Protein AF-A0A8S0FH74-F1 (afdb_monomer)

Nearest PDB structures (foldseek):
  3d1r-assembly1_A  TM=9.880E-01  e=2.928E-27  Escherichia coli K-12
  3big-assembly1_A  TM=9.814E-01  e=1.848E-25  unclassified
  2r8t-assembly1_A  TM=9.743E-01  e=2.224E-25  unclassified
  3bih-assembly1_A  TM=9.750E-01  e=4.129E-25  unclassified
  3rpl-assembly1_A  TM=8.646E-01  e=3.969E-13  Synechocystis sp. PCC 6803

Solvent-accessible surface area (backbone atoms only — not comparable to full-atom values): 10005 Å² total; per-residue (Å²): 98,68,83,45,23,36,33,30,62,59,46,84,84,34,52,68,60,53,52,50,41,48,73,65,43,32,40,73,48,68,36,82,73,60,66,47,64,52,45,54,33,44,76,36,91,90,42,78,38,61,39,69,56,80,92,77,56,70,72,48,50,38,54,32,27,38,50,36,52,27,63,75,55,87,50,77,46,62,52,75,44,46,22,83,64,74,43,83,44,73,67,33,38,57,51,16,54,52,51,51,51,50,28,55,75,70,75,42,71,69,67,44,79,38,49,35,63,74,62,28,81,63,67,90,38,77,45,78,50,66,25,66,57,70,55,99,87,31,50,28,57,44,75,62,91,65,35,37,38,34,29,31,46,39,37,44,72,64,42,80,43,82,44,79,46,74,45,65,64,78,74,80,76,84,130

Mean predicted aligned error: 5.53 Å

Sequence (175 aa):
MSELTVTILAKPRHDAVIAEMQQLGVRVFAIPDGDVAASILTCMPDSEVDVLYGIGGAPEGVVSAAVIRALDGDMNGRLLARHDVKGDNEENRRIGEQELARCKAMGIEAGKVLRLGDMARSDNVIFSATGITKGDLLEGISRKGNIATTETLLIRAASVQFCTLVTLPVTQSAM

InterPro domains:
  IPR004464 Fructose-1,6-bisphosphatase class 2/Sedoheputulose-1,7-bisphosphatase [PF03320] (2-159)
  IPR004464 Fructose-1,6-bisphosphatase class 2/Sedoheputulose-1,7-bisphosphatase [PTHR30447] (2-160)
  IPR004464 Fructose-1,6-bisphosphatase class 2/Sedoheputulose-1,7-bisphosphatase [TIGR00330] (1-160)

Radius of gyration: 19.15 Å; Cα contacts (8 Å, |Δi|>4): 289; chains: 1; bounding box: 43×35×59 Å

Organism: Escherichia coli (NCBI:txid562)

Secondary structure (DSSP, 8-state):
-TT-EEEEE-SGGGHHHHHHHHHTT-EEEEESS-HHHHHHHTT-TT-S--EE-S---HHHHHHHHHHHHHTT---EEE---HHHHH-S-HHHHHHHHHHHHHHHHTT--TTSEEEHHHH---S--EEEEE-SS--SSSPPPEEETTEEEEEEEEEETTEEEEEEEEE--------

Foldseek 3Di:
DLQAEEEEAPDPLCPVVQVVCVVVNHHYHHHPDDVLLLLVLCLPPPHSHVYYDDDDDPVSVLSSLLVCLLQVHWDKDAADQQCRRVNDDPVSVVRRVVVCVVCVVVVHDHRDIDISCNSHVDNADKDKDKACDDDPRFHHWDDDPQKIWIWMWITHNNDTDIDIDIDGHPPPPDD

pLDDT: mean 91.25, std 11.19, range [37.44, 98.44]

Structure (mmCIF, N/CA/C/O backbone):
data_AF-A0A8S0FH74-F1
#
_entry.id   AF-A0A8S0FH74-F1
#
loop_
_atom_site.group_PDB
_atom_site.id
_atom_site.type_symbol
_atom_site.label_atom_id
_atom_site.label_alt_id
_atom_site.label_comp_id
_atom_site.label_asym_id
_atom_site.label_entity_id
_atom_site.label_seq_id
_atom_site.pdbx_PDB_ins_code
_atom_site.Cartn_x
_atom_site.Cartn_y
_atom_site.Cartn_z
_atom_site.occupancy
_atom_site.B_iso_or_equiv
_atom_site.auth_seq_id
_atom_site.auth_comp_id
_atom_site.auth_asym_id
_atom_site.auth_atom_id
_atom_site.pdbx_PDB_model_num
ATOM 1 N N . MET A 1 1 ? -16.184 7.086 -17.077 1.00 62.38 1 MET A N 1
ATOM 2 C CA . ME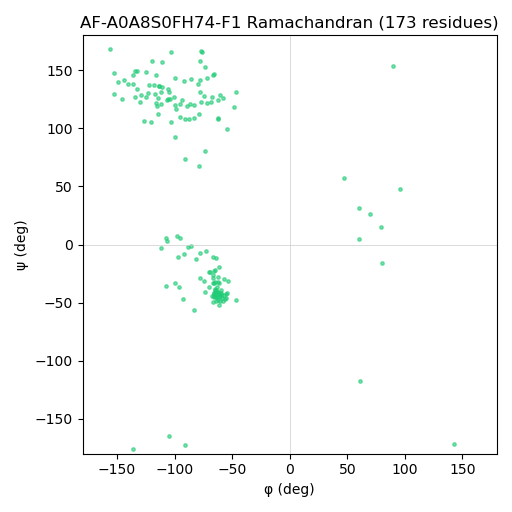T A 1 1 ? -14.876 7.067 -16.383 1.00 62.38 1 MET A CA 1
ATOM 3 C C . MET A 1 1 ? -14.682 8.248 -15.438 1.00 62.38 1 MET A C 1
ATOM 5 O O . MET A 1 1 ? -13.884 8.109 -14.529 1.00 62.38 1 MET A O 1
ATOM 9 N N . SER A 1 2 ? -15.421 9.357 -15.578 1.00 70.38 2 SER A N 1
ATOM 10 C CA . SER A 1 2 ? -15.262 10.564 -14.746 1.00 70.38 2 SER A CA 1
ATOM 11 C C . SER A 1 2 ? -15.629 10.430 -13.265 1.00 70.38 2 SER A C 1
ATOM 13 O O . SER A 1 2 ? -15.352 11.341 -12.493 1.00 70.38 2 SER A O 1
ATOM 15 N N . GLU A 1 3 ? -16.260 9.324 -12.874 1.00 87.12 3 GLU A N 1
ATOM 16 C CA . GLU A 1 3 ? -16.643 9.046 -11.485 1.00 87.12 3 GLU A CA 1
ATOM 17 C C . GLU A 1 3 ? -15.635 8.147 -10.761 1.00 87.12 3 GLU A C 1
ATOM 19 O O . GLU A 1 3 ? -15.706 8.046 -9.547 1.00 87.12 3 GLU A O 1
ATOM 24 N N . LEU A 1 4 ? -14.682 7.541 -11.486 1.00 94.69 4 LEU A N 1
ATOM 25 C CA . LEU A 1 4 ? -13.650 6.699 -10.885 1.00 94.69 4 LEU A CA 1
ATOM 26 C C . LEU A 1 4 ? -12.566 7.574 -10.251 1.00 94.69 4 LEU A C 1
ATOM 28 O O . LEU A 1 4 ? -12.010 8.456 -10.918 1.00 94.69 4 LEU A O 1
ATOM 32 N N . THR A 1 5 ? -12.213 7.271 -9.008 1.00 96.69 5 THR A N 1
ATOM 33 C CA . THR A 1 5 ? -11.111 7.899 -8.283 1.00 96.69 5 THR A CA 1
ATOM 34 C C . THR A 1 5 ? -9.984 6.904 -8.044 1.00 96.69 5 THR A C 1
ATOM 36 O O . THR A 1 5 ? -10.144 5.883 -7.375 1.00 96.69 5 THR A O 1
ATOM 39 N N . VAL A 1 6 ? -8.802 7.232 -8.561 1.00 97.69 6 VAL A N 1
ATOM 40 C CA . VAL A 1 6 ? -7.578 6.453 -8.371 1.00 97.69 6 VAL A CA 1
ATOM 41 C C . VAL A 1 6 ? -6.658 7.175 -7.395 1.00 97.69 6 VAL A C 1
ATOM 43 O O . VAL A 1 6 ? -6.284 8.327 -7.618 1.00 97.69 6 VAL A O 1
ATOM 46 N N . THR A 1 7 ? -6.239 6.490 -6.335 1.00 97.62 7 THR A N 1
ATOM 47 C CA . THR A 1 7 ? -5.150 6.943 -5.469 1.00 97.62 7 THR A CA 1
ATOM 48 C C . THR A 1 7 ? -3.802 6.388 -5.936 1.00 97.62 7 THR A C 1
ATOM 50 O O . THR A 1 7 ? -3.693 5.245 -6.387 1.00 97.62 7 THR A O 1
ATOM 53 N N . ILE A 1 8 ? -2.760 7.215 -5.865 1.00 98.00 8 ILE A N 1
ATOM 54 C CA . ILE A 1 8 ? -1.407 6.895 -6.339 1.00 98.00 8 ILE A CA 1
ATOM 55 C C . ILE A 1 8 ? -0.363 7.691 -5.554 1.00 98.00 8 ILE A C 1
ATOM 57 O O . ILE A 1 8 ? -0.600 8.827 -5.160 1.00 98.00 8 ILE A O 1
ATOM 61 N N . LEU A 1 9 ? 0.832 7.132 -5.342 1.00 97.31 9 LEU A N 1
ATOM 62 C CA . LEU A 1 9 ? 1.929 7.871 -4.708 1.00 97.31 9 LEU A CA 1
ATOM 63 C C . LEU A 1 9 ? 2.436 9.009 -5.617 1.00 97.31 9 LEU A C 1
ATOM 65 O O . LEU A 1 9 ? 2.855 8.758 -6.746 1.00 97.31 9 LEU A O 1
ATOM 69 N N . ALA A 1 10 ? 2.505 10.236 -5.109 1.00 96.88 10 ALA A N 1
ATOM 70 C CA . ALA A 1 10 ? 3.064 11.411 -5.775 1.00 96.88 10 ALA A CA 1
ATOM 71 C C . ALA A 1 10 ? 4.600 11.332 -5.814 1.00 96.88 10 ALA A C 1
ATOM 73 O O . ALA A 1 10 ? 5.305 11.885 -4.968 1.00 96.88 10 ALA A O 1
ATOM 74 N N . LYS A 1 11 ? 5.144 10.572 -6.768 1.00 96.56 11 LYS A N 1
ATOM 75 C CA . LYS A 1 11 ? 6.588 10.363 -6.938 1.00 96.56 11 LYS A CA 1
ATOM 76 C C . LYS A 1 11 ? 6.946 10.507 -8.424 1.00 96.56 11 LYS A C 1
ATOM 78 O O . LYS A 1 11 ? 6.164 10.032 -9.237 1.00 96.56 11 LYS A O 1
ATOM 83 N N . PRO A 1 12 ? 8.165 10.965 -8.783 1.00 96.12 12 PRO A N 1
ATOM 84 C CA . PRO A 1 12 ? 8.540 11.218 -10.186 1.00 96.12 12 PRO A CA 1
ATOM 85 C C . PRO A 1 12 ? 8.333 10.036 -11.148 1.00 96.12 12 PRO A C 1
ATOM 87 O O . PRO A 1 12 ? 8.006 10.198 -12.316 1.00 96.12 12 PRO A O 1
ATOM 90 N N . ARG A 1 13 ? 8.469 8.804 -10.640 1.00 96.00 13 ARG A N 1
ATOM 91 C CA . ARG A 1 13 ? 8.207 7.562 -11.392 1.00 96.00 13 ARG A CA 1
ATOM 92 C C . ARG A 1 13 ? 6.745 7.379 -11.833 1.00 96.00 13 ARG A C 1
ATOM 94 O O . ARG A 1 13 ? 6.464 6.456 -12.585 1.00 96.00 13 ARG A O 1
ATOM 101 N N . HIS A 1 14 ? 5.821 8.193 -11.326 1.00 97.75 14 HIS A N 1
ATOM 102 C CA . HIS A 1 14 ? 4.393 8.128 -11.627 1.00 97.75 14 HIS A CA 1
ATOM 103 C C . HIS A 1 14 ? 3.886 9.330 -12.432 1.00 97.75 14 HIS A C 1
ATOM 105 O O . HIS A 1 14 ? 2.726 9.317 -12.823 1.00 97.75 14 HIS A O 1
ATOM 111 N N . ASP A 1 15 ? 4.714 10.335 -12.729 1.00 97.25 15 ASP A N 1
ATOM 112 C CA . ASP A 1 15 ? 4.259 11.568 -13.394 1.00 97.25 15 ASP A CA 1
ATOM 113 C C . ASP A 1 15 ? 3.572 11.277 -14.739 1.00 97.25 15 ASP A C 1
ATOM 115 O O . ASP A 1 15 ? 2.497 11.802 -15.026 1.00 97.25 15 ASP A O 1
ATOM 119 N N . ALA A 1 16 ? 4.151 10.368 -15.533 1.00 97.25 16 ALA A N 1
ATOM 120 C CA . ALA A 1 16 ? 3.592 9.962 -16.820 1.00 97.25 16 ALA A CA 1
ATOM 121 C C . ALA A 1 16 ? 2.223 9.277 -16.675 1.00 97.25 16 ALA A C 1
ATOM 123 O O . ALA A 1 16 ? 1.291 9.608 -17.404 1.00 97.25 16 ALA A O 1
ATOM 124 N N . VAL A 1 17 ? 2.082 8.358 -15.714 1.00 97.38 17 VAL A N 1
ATOM 125 C CA . VAL A 1 17 ? 0.834 7.600 -15.546 1.00 97.38 17 VAL A CA 1
ATOM 126 C C . VAL A 1 17 ? -0.257 8.418 -14.854 1.00 97.38 17 VAL A C 1
ATOM 128 O O . VAL A 1 17 ? -1.435 8.233 -15.136 1.00 97.38 17 VAL A O 1
ATOM 131 N N . ILE A 1 18 ? 0.116 9.379 -14.003 1.00 97.50 18 ILE A N 1
ATOM 132 C CA . ILE A 1 18 ? -0.812 10.378 -13.459 1.00 97.50 18 ILE A CA 1
ATOM 133 C C . ILE A 1 18 ? -1.386 11.224 -14.599 1.00 97.50 18 ILE A C 1
ATOM 135 O O . ILE A 1 18 ? -2.602 11.389 -14.679 1.00 97.50 18 ILE A O 1
ATOM 139 N N . ALA A 1 19 ? -0.531 11.718 -15.501 1.00 97.38 19 ALA A N 1
ATOM 140 C CA . ALA A 1 19 ? -0.974 12.495 -16.656 1.00 97.38 19 ALA A CA 1
ATOM 141 C C . ALA A 1 19 ? -1.882 11.672 -17.586 1.00 97.38 19 ALA A C 1
ATOM 143 O O . ALA A 1 19 ? -2.899 12.180 -18.052 1.00 97.38 19 ALA A O 1
ATOM 144 N N . GLU A 1 20 ? -1.559 10.396 -17.814 1.00 97.38 20 GLU A N 1
ATOM 145 C CA . GLU A 1 20 ? -2.392 9.471 -18.591 1.00 97.38 20 GLU A CA 1
ATOM 146 C C . GLU A 1 20 ? -3.782 9.285 -17.960 1.00 97.38 20 GLU A C 1
ATOM 148 O O . GLU A 1 20 ? -4.795 9.466 -18.635 1.00 97.38 2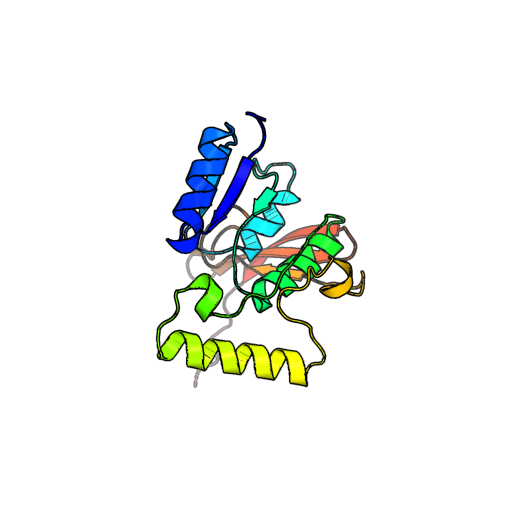0 GLU A O 1
ATOM 153 N N . MET A 1 21 ? -3.862 9.014 -16.652 1.00 96.00 21 MET A N 1
ATOM 154 C CA . MET A 1 21 ? -5.145 8.883 -15.946 1.00 96.00 21 MET A CA 1
ATOM 155 C C . MET A 1 21 ? -5.988 10.161 -16.015 1.00 96.00 21 MET A C 1
ATOM 157 O O . MET A 1 21 ? -7.198 10.097 -16.240 1.00 96.00 21 MET A O 1
ATOM 161 N N . GLN A 1 22 ? -5.355 11.326 -15.863 1.00 94.38 22 GLN A N 1
ATOM 162 C CA . GLN A 1 22 ? -6.032 12.619 -15.970 1.00 94.38 22 GLN A CA 1
ATOM 163 C C . GLN A 1 22 ? -6.570 12.864 -17.387 1.00 94.38 22 GLN A C 1
ATOM 165 O O . GLN A 1 22 ? -7.688 13.354 -17.538 1.00 94.38 22 GLN A O 1
ATOM 170 N N . GLN A 1 23 ? -5.821 12.482 -18.427 1.00 95.75 23 GLN A N 1
ATOM 171 C CA . GLN A 1 23 ? -6.275 12.562 -19.823 1.00 95.75 23 GLN A CA 1
ATOM 172 C C . GLN A 1 23 ? -7.455 11.625 -20.110 1.00 95.75 23 GLN A C 1
ATOM 174 O O . GLN A 1 23 ? -8.339 11.975 -20.889 1.00 95.75 23 GLN A O 1
ATOM 179 N N . LEU A 1 24 ? -7.506 10.466 -19.446 1.00 95.19 24 LEU A N 1
ATOM 180 C CA . LEU A 1 24 ? -8.649 9.546 -19.487 1.00 95.19 24 LEU A CA 1
ATOM 181 C C . LEU A 1 24 ? -9.873 10.066 -18.705 1.00 95.19 24 LEU A C 1
ATOM 183 O O . LEU A 1 24 ? -10.942 9.452 -18.748 1.00 95.19 24 LEU A O 1
ATOM 187 N N . GLY A 1 25 ? -9.738 11.198 -18.006 1.00 94.06 25 GLY A N 1
ATOM 188 C CA . GLY A 1 25 ? -10.800 11.831 -17.229 1.00 94.06 25 GLY A CA 1
ATOM 189 C C . GLY A 1 25 ? -11.043 11.191 -15.863 1.00 94.06 25 GLY A C 1
ATOM 190 O O . GLY A 1 25 ? -12.084 11.446 -15.268 1.00 94.06 25 GLY A O 1
ATOM 191 N N . VAL A 1 26 ? -10.122 10.359 -15.372 1.00 95.81 26 VAL A N 1
ATOM 192 C CA . VAL A 1 26 ? -10.184 9.733 -14.043 1.00 95.81 26 VAL A CA 1
ATOM 193 C C . VAL A 1 26 ? -9.776 10.756 -12.977 1.00 95.81 26 VAL A C 1
ATOM 195 O O . VAL A 1 26 ? -8.853 11.548 -13.186 1.00 95.81 26 VAL A O 1
ATOM 198 N N . ARG A 1 27 ? -10.439 10.751 -11.815 1.00 95.62 27 ARG A N 1
ATOM 199 C CA . ARG A 1 27 ? -10.036 11.586 -10.674 1.00 95.62 27 ARG A CA 1
ATOM 200 C C . ARG A 1 27 ? -8.790 10.972 -10.039 1.00 95.62 27 ARG A C 1
ATOM 202 O O . ARG A 1 27 ? -8.786 9.790 -9.721 1.00 95.62 27 ARG A O 1
ATOM 209 N N . VAL A 1 28 ? -7.727 11.754 -9.848 1.00 96.44 28 VAL A N 1
ATOM 210 C CA . VAL A 1 28 ? -6.460 11.244 -9.297 1.00 96.44 28 VAL A CA 1
ATOM 211 C C . VAL A 1 28 ? -6.165 11.882 -7.945 1.00 96.44 28 VAL A C 1
ATOM 213 O O . VAL A 1 28 ? -5.975 13.095 -7.857 1.00 96.44 28 VAL A O 1
ATOM 216 N N . PHE A 1 29 ? -6.073 11.059 -6.902 1.00 95.88 29 PHE A N 1
ATOM 217 C CA . PHE A 1 29 ? -5.630 11.448 -5.563 1.00 95.88 29 PHE A CA 1
ATOM 218 C C . PHE A 1 29 ? -4.168 11.052 -5.359 1.00 95.88 29 PHE A C 1
ATOM 220 O O . PHE A 1 29 ? -3.844 9.930 -4.966 1.00 95.88 29 PHE A O 1
ATOM 227 N N . ALA A 1 30 ? -3.275 11.996 -5.658 1.00 96.06 30 ALA A N 1
ATOM 228 C CA . ALA A 1 30 ? -1.839 11.807 -5.528 1.00 96.06 30 ALA A CA 1
ATOM 229 C C . ALA A 1 30 ? -1.382 12.059 -4.077 1.00 96.06 30 ALA A C 1
ATOM 231 O O . ALA A 1 30 ? -1.359 13.201 -3.620 1.00 96.06 30 ALA A O 1
ATOM 232 N N . ILE A 1 31 ? -1.005 10.999 -3.358 1.00 94.56 31 ILE A N 1
ATOM 233 C CA . ILE A 1 31 ? -0.612 11.050 -1.940 1.00 94.56 31 ILE A CA 1
ATOM 234 C C . ILE A 1 31 ? 0.914 11.049 -1.766 1.00 94.56 31 ILE A C 1
ATOM 236 O O . ILE A 1 31 ? 1.614 10.364 -2.512 1.00 94.56 31 ILE A O 1
ATOM 240 N N . PRO A 1 32 ? 1.482 11.782 -0.792 1.00 93.25 32 PRO A N 1
ATOM 241 C CA . PRO A 1 32 ? 2.933 11.852 -0.628 1.00 93.25 32 PRO A CA 1
ATOM 242 C C . PRO A 1 32 ? 3.542 10.501 -0.231 1.00 93.25 32 PRO A C 1
ATOM 244 O O . PRO A 1 32 ? 4.543 10.098 -0.826 1.00 93.25 32 PRO A O 1
ATOM 247 N N . ASP A 1 33 ? 2.926 9.802 0.726 1.00 90.94 33 ASP A N 1
ATOM 248 C CA . ASP A 1 33 ? 3.339 8.515 1.296 1.00 90.94 33 ASP A CA 1
ATOM 249 C C . ASP A 1 33 ? 2.110 7.798 1.899 1.00 90.94 33 ASP A C 1
ATOM 251 O O . ASP A 1 33 ? 1.062 8.420 2.069 1.00 90.94 33 ASP A O 1
ATOM 255 N N . GLY A 1 34 ? 2.238 6.509 2.244 1.00 90.38 34 GLY A N 1
ATOM 256 C CA . GLY A 1 34 ? 1.187 5.754 2.947 1.00 90.38 34 GLY A CA 1
ATOM 257 C C . GLY A 1 34 ? 0.266 4.923 2.047 1.00 90.38 34 GLY A C 1
ATOM 258 O O . GLY A 1 34 ? -0.952 4.948 2.214 1.00 90.38 34 GLY A O 1
ATOM 259 N N . ASP A 1 35 ? 0.838 4.151 1.121 1.00 94.06 35 ASP A N 1
ATOM 260 C CA . ASP A 1 35 ? 0.092 3.261 0.218 1.00 94.06 35 ASP A CA 1
ATOM 261 C C . ASP A 1 35 ? -0.686 2.147 0.945 1.00 94.06 35 ASP A C 1
ATOM 263 O O . ASP A 1 35 ? -1.755 1.756 0.482 1.00 94.06 35 ASP A O 1
ATOM 267 N N . VAL A 1 36 ? -0.236 1.694 2.121 1.00 95.38 36 VAL A N 1
ATOM 268 C CA . VAL A 1 36 ? -0.999 0.735 2.944 1.00 95.38 36 VAL A CA 1
ATOM 269 C C . VAL A 1 36 ? -2.349 1.314 3.375 1.00 95.38 36 VAL A C 1
ATOM 271 O O . VAL A 1 36 ? -3.384 0.695 3.137 1.00 95.38 36 VAL A O 1
ATOM 274 N N . ALA A 1 37 ? -2.366 2.510 3.971 1.00 93.81 37 ALA A N 1
ATOM 275 C CA . ALA A 1 37 ? -3.613 3.149 4.397 1.00 93.81 37 ALA A CA 1
ATOM 276 C C . ALA A 1 37 ? -4.512 3.462 3.193 1.00 93.81 37 ALA A C 1
ATOM 278 O O . ALA A 1 37 ? -5.707 3.185 3.228 1.00 93.81 37 ALA A O 1
ATOM 279 N N . ALA A 1 38 ? -3.918 3.947 2.101 1.00 95.50 38 ALA A N 1
ATOM 280 C CA . ALA A 1 38 ? -4.637 4.246 0.870 1.00 95.50 38 ALA A CA 1
ATOM 281 C C . ALA A 1 38 ? -5.235 2.999 0.198 1.00 95.50 38 ALA A C 1
ATOM 283 O O . ALA A 1 38 ? -6.311 3.082 -0.383 1.00 95.50 38 ALA A O 1
ATOM 284 N N . SER A 1 39 ? -4.593 1.829 0.319 1.00 96.75 39 SER A N 1
ATOM 285 C CA . SER A 1 39 ? -5.178 0.573 -0.167 1.00 96.75 39 SER A CA 1
ATOM 286 C C . SER A 1 39 ? -6.457 0.221 0.592 1.00 96.75 39 SER A C 1
ATOM 288 O O . SER A 1 39 ? -7.439 -0.171 -0.024 1.00 96.75 39 SER A O 1
ATOM 290 N N . ILE A 1 40 ? -6.493 0.444 1.909 1.00 94.88 40 ILE A N 1
ATOM 291 C CA . ILE A 1 40 ? -7.666 0.145 2.742 1.00 94.88 40 ILE A CA 1
ATOM 292 C C . ILE A 1 40 ? -8.848 1.049 2.377 1.00 94.88 40 ILE A C 1
ATOM 294 O O . ILE A 1 40 ? -9.987 0.591 2.422 1.00 94.88 40 ILE A O 1
ATOM 298 N N . LEU A 1 41 ? -8.590 2.298 1.967 1.00 94.88 41 LEU A N 1
ATOM 299 C CA . LEU A 1 41 ? -9.634 3.230 1.527 1.00 94.88 41 LEU A CA 1
ATOM 300 C C . LEU A 1 41 ? -10.476 2.675 0.367 1.00 94.88 41 LEU A C 1
ATOM 302 O O . LEU A 1 41 ? -11.668 2.948 0.333 1.00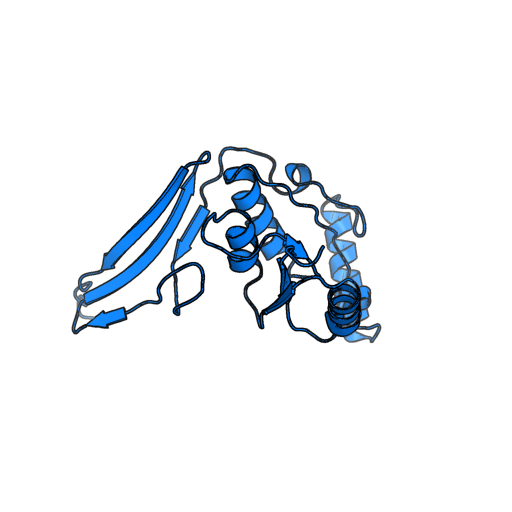 94.88 41 LEU A O 1
ATOM 306 N N . THR A 1 42 ? -9.905 1.825 -0.499 1.00 95.94 42 THR A N 1
ATOM 307 C CA . THR A 1 42 ? -10.642 1.164 -1.602 1.00 95.94 42 THR A CA 1
ATOM 308 C C . THR A 1 42 ? -11.781 0.254 -1.130 1.00 95.94 42 THR A C 1
ATOM 310 O O . THR A 1 42 ? -12.681 -0.075 -1.897 1.00 95.94 42 THR A O 1
ATOM 313 N N . CYS A 1 43 ? -11.753 -0.161 0.137 1.00 93.12 43 CYS A N 1
ATOM 314 C CA . CYS A 1 43 ? -12.767 -1.011 0.753 1.00 93.12 43 CYS A CA 1
ATOM 315 C C . CYS A 1 43 ? -13.655 -0.245 1.750 1.00 93.12 43 CYS A C 1
ATOM 317 O O . CYS A 1 43 ? -14.451 -0.868 2.453 1.00 93.12 43 CYS A O 1
ATOM 319 N N . MET A 1 44 ? -13.505 1.081 1.861 1.00 90.25 44 MET A N 1
ATOM 320 C CA . MET A 1 44 ? -14.268 1.905 2.800 1.00 90.25 44 MET A CA 1
ATOM 321 C C . MET A 1 44 ? -15.425 2.602 2.072 1.00 90.25 44 MET A C 1
ATOM 323 O O . MET A 1 44 ? -15.167 3.400 1.176 1.00 90.25 44 MET A O 1
ATOM 327 N N . PRO A 1 45 ? -16.692 2.370 2.465 1.00 86.31 45 PRO A N 1
ATOM 328 C CA . PRO A 1 45 ? -17.856 2.883 1.736 1.00 86.31 45 PRO A CA 1
ATOM 329 C C . PRO A 1 45 ? -17.982 4.411 1.767 1.00 86.31 45 PRO A C 1
ATOM 331 O O . PRO A 1 45 ? -18.567 4.992 0.858 1.00 86.31 45 PRO A O 1
ATOM 334 N N . ASP A 1 46 ? -17.430 5.055 2.797 1.00 88.19 46 ASP A N 1
ATOM 335 C CA . ASP A 1 46 ? -17.431 6.515 2.938 1.00 88.19 46 ASP A CA 1
ATOM 336 C C . ASP A 1 46 ? -16.214 7.174 2.261 1.00 88.19 46 ASP A C 1
ATOM 338 O O . ASP A 1 46 ? -16.083 8.399 2.274 1.00 88.19 46 ASP A O 1
ATOM 342 N N . SER A 1 47 ? -15.298 6.382 1.689 1.00 92.12 47 SER A N 1
ATOM 343 C CA . SER A 1 47 ? -14.166 6.909 0.932 1.00 92.12 47 SER A CA 1
ATOM 344 C C . SER A 1 47 ? -14.557 7.164 -0.516 1.00 92.12 47 SER A C 1
ATOM 346 O O . SER A 1 47 ? -15.264 6.379 -1.134 1.00 92.12 47 SER A O 1
ATOM 348 N N . GLU A 1 48 ? -14.027 8.241 -1.093 1.00 93.12 48 GLU A N 1
ATOM 349 C CA . GLU A 1 48 ? -14.146 8.484 -2.532 1.00 93.12 48 GLU A CA 1
ATOM 350 C C . GLU A 1 48 ? -13.166 7.640 -3.362 1.00 93.12 48 GLU A C 1
ATOM 352 O O . GLU A 1 48 ? -13.215 7.720 -4.582 1.00 93.12 48 GLU A O 1
ATOM 357 N N . VAL A 1 49 ? -12.236 6.904 -2.738 1.00 95.88 49 VAL A N 1
ATOM 358 C CA . VAL A 1 49 ? -11.183 6.147 -3.430 1.00 95.88 49 VAL A CA 1
ATOM 359 C C . VAL A 1 49 ? -11.711 4.792 -3.895 1.00 95.88 49 VAL A C 1
ATOM 361 O O . VAL A 1 49 ? -12.038 3.948 -3.070 1.00 95.88 49 VAL A O 1
ATOM 364 N N . ASP A 1 50 ? -11.671 4.537 -5.203 1.00 96.25 50 ASP A N 1
ATOM 365 C CA . ASP A 1 50 ? -12.093 3.254 -5.778 1.00 96.25 50 ASP A CA 1
ATOM 366 C C . ASP A 1 50 ? -10.915 2.300 -6.017 1.00 96.25 50 ASP A C 1
ATOM 368 O O . ASP A 1 50 ? -11.033 1.084 -5.882 1.00 96.25 50 ASP A O 1
ATOM 372 N N . VAL A 1 51 ? -9.761 2.839 -6.428 1.00 97.19 51 VAL A N 1
ATOM 373 C CA . VAL A 1 51 ? -8.612 2.039 -6.879 1.00 97.19 51 VAL A CA 1
ATOM 374 C C . VAL A 1 51 ? -7.311 2.638 -6.368 1.00 97.19 51 VAL A C 1
ATOM 376 O O . VAL A 1 51 ? -7.097 3.842 -6.462 1.00 97.19 51 VAL A O 1
ATOM 379 N N . LEU A 1 52 ? -6.389 1.788 -5.916 1.00 97.94 52 LEU A N 1
ATOM 380 C CA . LEU A 1 52 ? -4.985 2.153 -5.750 1.00 97.94 52 LEU A CA 1
ATOM 381 C C . LEU A 1 52 ? -4.176 1.611 -6.927 1.00 97.94 52 LEU A C 1
ATOM 383 O O . LEU A 1 52 ? -4.213 0.415 -7.216 1.00 97.94 52 LEU A O 1
ATOM 387 N N . TYR A 1 53 ? -3.409 2.477 -7.587 1.00 98.12 53 TYR A N 1
ATOM 388 C CA . TYR A 1 53 ? -2.522 2.074 -8.676 1.00 98.12 53 TYR A CA 1
ATOM 389 C C . TYR A 1 53 ? -1.158 2.750 -8.563 1.00 98.12 53 TYR A C 1
ATOM 391 O O . TYR A 1 53 ? -1.059 3.940 -8.286 1.00 98.12 53 TYR A O 1
ATOM 399 N N . GLY A 1 54 ? -0.090 1.996 -8.822 1.00 97.00 54 GLY A N 1
ATOM 400 C CA . GLY A 1 54 ? 1.269 2.520 -8.903 1.00 97.00 54 GLY A CA 1
ATOM 401 C C . GLY A 1 54 ? 2.311 1.576 -8.316 1.00 97.00 54 GLY A C 1
ATOM 402 O O . GLY A 1 54 ? 2.041 0.426 -7.980 1.00 97.00 54 GLY A O 1
ATOM 403 N N . ILE A 1 55 ? 3.535 2.083 -8.207 1.00 97.75 55 ILE A N 1
ATOM 404 C CA . ILE A 1 55 ? 4.703 1.366 -7.700 1.00 97.75 55 ILE A CA 1
ATOM 405 C C . ILE A 1 55 ? 4.997 1.827 -6.268 1.00 97.75 55 ILE A C 1
ATOM 407 O O . ILE A 1 55 ? 5.529 2.927 -6.041 1.00 97.75 55 ILE A O 1
ATOM 411 N N . GLY A 1 56 ? 4.659 0.959 -5.319 1.00 96.50 56 GLY A N 1
ATOM 412 C CA . GLY A 1 56 ? 4.905 1.095 -3.884 1.00 96.50 56 GLY A CA 1
ATOM 413 C C . GLY A 1 56 ? 6.042 0.209 -3.375 1.00 96.50 56 GLY A C 1
ATOM 414 O O . GLY A 1 56 ? 6.853 -0.305 -4.152 1.00 96.50 56 GLY A O 1
ATOM 415 N N . GLY A 1 57 ? 6.111 0.047 -2.057 1.00 96.88 57 GLY A N 1
ATOM 416 C CA . GLY A 1 57 ? 7.028 -0.898 -1.422 1.00 96.88 57 GLY A CA 1
ATOM 417 C C . GLY A 1 57 ? 6.491 -2.333 -1.480 1.00 96.88 57 GLY A C 1
ATOM 418 O O . GLY A 1 57 ? 5.299 -2.576 -1.306 1.00 96.88 57 GLY A O 1
ATOM 419 N N . ALA A 1 58 ? 7.357 -3.310 -1.767 1.00 96.94 58 ALA A N 1
ATOM 420 C CA . ALA A 1 58 ? 6.933 -4.710 -1.855 1.00 96.94 58 ALA A CA 1
ATOM 421 C C . ALA A 1 58 ? 6.463 -5.292 -0.502 1.00 96.94 58 ALA A C 1
ATOM 423 O O . ALA A 1 58 ? 5.430 -5.963 -0.494 1.00 96.94 58 ALA A O 1
ATOM 424 N N . PRO A 1 59 ? 7.150 -5.051 0.637 1.00 96.31 59 PRO A N 1
ATOM 425 C CA . PRO A 1 59 ? 6.649 -5.470 1.949 1.00 96.31 59 PRO A CA 1
ATOM 426 C C . PRO A 1 59 ? 5.291 -4.848 2.297 1.00 96.31 59 PRO A C 1
ATOM 428 O O . PRO A 1 59 ? 4.389 -5.553 2.743 1.00 96.31 59 PRO A O 1
ATOM 431 N N . GLU A 1 60 ? 5.127 -3.552 2.038 1.00 97.38 60 GLU A N 1
ATOM 432 C CA . GLU A 1 60 ? 3.889 -2.795 2.224 1.00 97.38 60 GLU A CA 1
ATOM 433 C C . GLU A 1 60 ? 2.757 -3.382 1.374 1.00 97.38 60 GLU A C 1
ATOM 435 O O . GLU A 1 60 ? 1.664 -3.618 1.884 1.00 97.38 60 GLU A O 1
ATOM 440 N N . GLY A 1 61 ? 3.041 -3.748 0.120 1.00 97.12 61 GLY A N 1
ATOM 441 C CA . GLY A 1 61 ? 2.086 -4.428 -0.753 1.00 97.12 61 GLY A CA 1
ATOM 442 C C . GLY A 1 61 ? 1.619 -5.791 -0.226 1.00 97.12 61 GLY A C 1
ATOM 443 O O . GLY A 1 61 ? 0.459 -6.145 -0.410 1.00 97.12 61 GLY A O 1
ATOM 444 N N . VAL A 1 62 ? 2.470 -6.548 0.478 1.00 97.25 62 VAL A N 1
ATOM 445 C CA . VAL A 1 62 ? 2.049 -7.804 1.134 1.00 97.25 62 VAL A CA 1
ATOM 446 C C . VAL A 1 62 ? 1.128 -7.524 2.327 1.00 97.25 62 VAL A C 1
ATOM 448 O O . VAL A 1 62 ? 0.163 -8.261 2.534 1.00 97.25 62 VAL A O 1
ATOM 451 N N . VAL A 1 63 ? 1.373 -6.447 3.083 1.00 96.88 63 VAL A N 1
ATOM 452 C CA . VAL A 1 63 ? 0.469 -6.001 4.160 1.00 96.88 63 VAL A CA 1
ATOM 453 C C . VAL A 1 63 ? -0.884 -5.576 3.584 1.00 96.88 63 VAL A C 1
ATOM 455 O O . VAL A 1 63 ? -1.918 -6.027 4.080 1.00 96.88 63 VAL A O 1
ATOM 458 N N . SER A 1 64 ? -0.884 -4.794 2.499 1.00 97.12 64 SER A N 1
ATOM 459 C CA . SER A 1 64 ? -2.092 -4.450 1.743 1.00 97.12 64 SER A CA 1
ATOM 460 C C . SER A 1 64 ? -2.831 -5.695 1.256 1.00 97.12 64 SER A C 1
ATOM 462 O O . SER A 1 64 ? -4.026 -5.818 1.485 1.00 97.12 64 SER A O 1
ATOM 464 N N . ALA A 1 65 ? -2.142 -6.679 0.675 1.00 97.25 65 ALA A N 1
ATOM 465 C CA . ALA A 1 65 ? -2.779 -7.913 0.215 1.00 97.25 65 ALA A CA 1
ATOM 466 C C . ALA A 1 65 ? -3.476 -8.671 1.357 1.00 97.25 65 ALA A C 1
ATOM 468 O O . ALA A 1 65 ? -4.567 -9.206 1.173 1.00 97.25 65 ALA A O 1
ATOM 469 N N . ALA A 1 66 ? -2.874 -8.703 2.548 1.00 95.50 66 ALA A N 1
ATOM 470 C CA . ALA A 1 66 ? -3.466 -9.362 3.706 1.00 95.50 66 ALA A CA 1
ATOM 471 C C . ALA A 1 66 ? -4.759 -8.670 4.170 1.00 95.50 66 ALA A C 1
ATOM 473 O O . ALA A 1 66 ? -5.751 -9.350 4.433 1.00 95.50 66 ALA A O 1
ATOM 474 N N . VAL A 1 67 ? -4.769 -7.333 4.239 1.00 94.38 67 VAL A N 1
ATOM 475 C CA . VAL A 1 67 ? -5.964 -6.579 4.648 1.00 94.38 67 VAL A CA 1
ATOM 476 C C . VAL A 1 67 ? -7.040 -6.567 3.560 1.00 94.38 67 VAL A C 1
ATOM 478 O O . VAL A 1 67 ? -8.198 -6.808 3.878 1.00 94.38 67 VAL A O 1
ATOM 481 N N . ILE A 1 68 ? -6.675 -6.406 2.285 1.00 95.44 68 ILE A N 1
ATOM 482 C CA . ILE A 1 68 ? -7.612 -6.455 1.151 1.00 95.44 68 ILE A CA 1
ATOM 483 C C . ILE A 1 68 ? -8.292 -7.820 1.068 1.00 95.44 68 ILE A C 1
ATOM 485 O O . ILE A 1 68 ? -9.507 -7.886 0.915 1.00 95.44 68 ILE A O 1
ATOM 489 N N . ARG A 1 69 ? -7.543 -8.914 1.267 1.00 94.12 69 ARG A N 1
ATOM 490 C CA . ARG A 1 69 ? -8.130 -10.257 1.366 1.00 94.12 69 ARG A CA 1
ATOM 491 C C . ARG A 1 69 ? -9.110 -10.366 2.529 1.00 94.12 69 ARG A C 1
ATOM 493 O O . ARG A 1 69 ? -10.183 -10.934 2.371 1.00 94.12 69 ARG A O 1
ATOM 500 N N . ALA A 1 70 ? -8.756 -9.824 3.694 1.00 92.00 70 ALA A N 1
ATOM 501 C CA . ALA A 1 70 ? -9.637 -9.842 4.858 1.00 92.00 70 ALA A CA 1
ATOM 502 C C . ALA A 1 70 ? -10.917 -9.013 4.659 1.00 92.00 70 ALA A C 1
ATOM 504 O O . ALA A 1 70 ? -11.892 -9.277 5.356 1.00 92.00 70 ALA A O 1
ATOM 505 N N . LEU A 1 71 ? -10.904 -8.041 3.742 1.00 91.56 71 LEU A N 1
ATOM 506 C CA . LEU A 1 71 ? -12.029 -7.179 3.364 1.00 91.56 71 LEU A CA 1
ATOM 507 C C . LEU A 1 71 ? -12.759 -7.645 2.090 1.00 91.56 71 LEU A C 1
ATOM 509 O O . LEU A 1 71 ? -13.627 -6.926 1.609 1.00 91.56 71 LEU A O 1
ATOM 513 N N . ASP A 1 72 ? -12.422 -8.827 1.561 1.00 92.31 72 ASP A N 1
ATOM 514 C CA . ASP A 1 72 ? -13.015 -9.409 0.344 1.00 92.31 72 ASP A CA 1
ATOM 515 C C . ASP A 1 72 ? -12.833 -8.552 -0.931 1.00 92.31 72 ASP A C 1
ATOM 517 O O . ASP A 1 72 ? -13.667 -8.547 -1.834 1.00 92.31 72 ASP A O 1
ATOM 521 N N . GLY A 1 73 ? -11.725 -7.805 -1.013 1.00 94.06 73 GLY A N 1
ATOM 522 C CA . GLY A 1 73 ? -11.322 -7.073 -2.218 1.00 94.06 73 GLY A CA 1
ATOM 523 C C . GLY A 1 73 ? -10.413 -7.886 -3.149 1.00 94.06 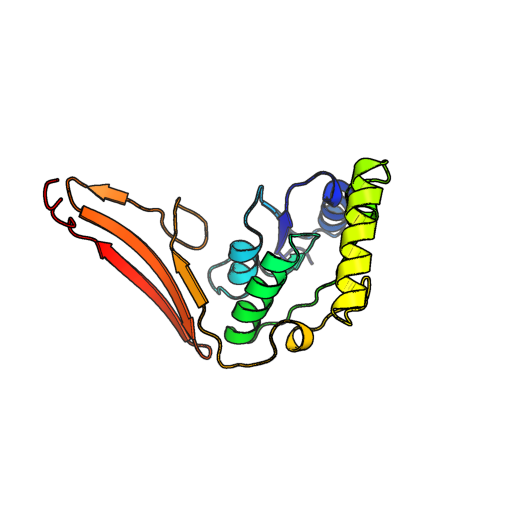73 GLY A C 1
ATOM 524 O O . GLY A 1 73 ? -10.146 -9.066 -2.924 1.00 94.06 73 GLY A O 1
ATOM 525 N N . ASP A 1 74 ? -9.875 -7.236 -4.186 1.00 97.38 74 ASP A N 1
ATOM 526 C CA . ASP A 1 74 ? -8.903 -7.838 -5.110 1.00 97.38 74 ASP A CA 1
ATOM 527 C C . ASP A 1 74 ? -7.616 -7.004 -5.195 1.00 97.38 74 ASP A C 1
ATOM 529 O O . ASP A 1 74 ? -7.621 -5.781 -5.059 1.00 97.38 74 ASP A O 1
ATOM 533 N N . MET A 1 75 ? -6.487 -7.676 -5.419 1.00 98.19 75 MET A N 1
ATOM 534 C CA . MET A 1 75 ? -5.182 -7.040 -5.557 1.00 98.19 75 MET A CA 1
ATOM 535 C C . MET A 1 75 ? -4.281 -7.834 -6.498 1.00 98.19 75 MET A C 1
ATOM 537 O O . MET A 1 75 ? -4.186 -9.061 -6.438 1.00 98.19 75 MET A O 1
ATOM 541 N N . ASN A 1 76 ? -3.532 -7.103 -7.320 1.00 98.44 76 ASN A N 1
ATOM 542 C CA . ASN A 1 76 ? -2.439 -7.650 -8.108 1.00 98.44 76 ASN A CA 1
ATOM 543 C C . ASN A 1 76 ? -1.142 -6.914 -7.768 1.00 98.44 76 ASN A C 1
ATOM 545 O O . ASN A 1 76 ? -1.125 -5.690 -7.665 1.00 98.44 76 ASN A O 1
ATOM 549 N N . GLY A 1 77 ? -0.056 -7.666 -7.619 1.00 98.06 77 GLY A N 1
ATOM 550 C CA . GLY A 1 77 ? 1.284 -7.144 -7.379 1.00 98.06 77 GLY A CA 1
ATOM 551 C C . GLY A 1 77 ? 2.256 -7.552 -8.481 1.00 98.06 77 GLY A C 1
ATOM 552 O O . GLY A 1 77 ? 2.051 -8.540 -9.186 1.00 98.06 77 GLY A O 1
ATOM 553 N N . ARG A 1 78 ? 3.346 -6.802 -8.631 1.00 98.31 78 ARG A N 1
ATOM 554 C CA . ARG A 1 78 ? 4.481 -7.182 -9.477 1.00 98.31 78 ARG A CA 1
ATOM 555 C C . ARG A 1 78 ? 5.765 -6.678 -8.840 1.00 98.31 78 ARG A C 1
ATOM 557 O O . ARG A 1 78 ? 5.888 -5.488 -8.565 1.00 98.31 78 ARG A O 1
ATOM 564 N N . LEU A 1 79 ? 6.722 -7.577 -8.622 1.00 98.06 79 LEU A N 1
ATOM 565 C CA . LEU A 1 79 ? 8.043 -7.196 -8.129 1.00 98.06 79 LEU A CA 1
ATOM 566 C C . LEU A 1 79 ? 8.856 -6.597 -9.276 1.00 98.06 79 LEU A C 1
ATOM 568 O O . LEU A 1 79 ? 9.049 -7.254 -10.297 1.00 98.06 79 LEU A O 1
ATOM 572 N N . LEU A 1 80 ? 9.321 -5.366 -9.092 1.00 97.81 80 LEU A N 1
ATOM 573 C CA . LEU A 1 80 ? 10.189 -4.649 -10.022 1.00 97.81 80 LEU A CA 1
ATOM 574 C C . LEU A 1 80 ? 11.514 -4.364 -9.320 1.00 97.81 80 LEU A C 1
ATOM 576 O O . LEU A 1 80 ? 11.508 -3.983 -8.147 1.00 97.81 80 LEU A O 1
ATOM 580 N N . ALA A 1 81 ? 12.632 -4.551 -10.019 1.00 97.56 81 ALA A N 1
ATOM 581 C CA . ALA A 1 81 ? 13.936 -4.243 -9.454 1.00 97.56 81 ALA A CA 1
ATOM 582 C C . ALA A 1 81 ? 14.142 -2.727 -9.395 1.00 97.56 81 ALA A C 1
ATOM 584 O O . ALA A 1 81 ? 13.604 -1.961 -10.200 1.00 97.56 81 ALA A O 1
ATOM 585 N N . ARG A 1 82 ? 14.962 -2.267 -8.450 1.00 97.31 82 ARG A N 1
ATOM 586 C CA . ARG A 1 82 ? 15.189 -0.837 -8.235 1.00 97.31 82 ARG A CA 1
ATOM 587 C C . ARG A 1 82 ? 15.634 -0.088 -9.494 1.00 97.31 82 ARG A C 1
ATOM 589 O O . ARG A 1 82 ? 15.155 1.023 -9.712 1.00 97.31 82 ARG A O 1
ATOM 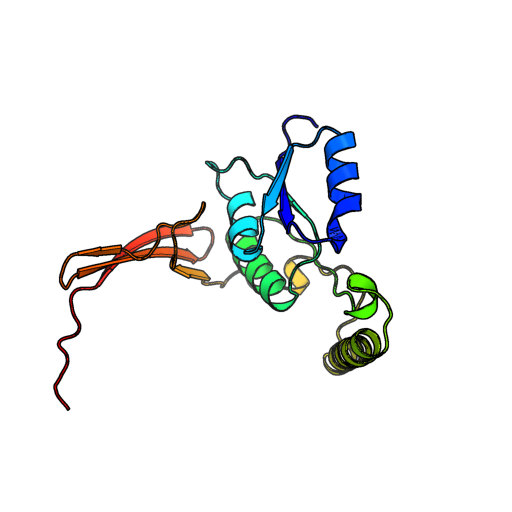596 N N . HIS A 1 83 ? 16.523 -0.661 -10.307 1.00 96.75 83 HIS A N 1
ATOM 597 C CA . HIS A 1 83 ? 17.013 -0.013 -11.531 1.00 96.75 83 HIS A CA 1
ATOM 598 C C . HIS A 1 83 ? 15.932 0.153 -12.606 1.00 96.75 83 HIS A C 1
ATOM 600 O O . HIS A 1 83 ? 15.959 1.153 -13.320 1.00 96.75 83 HIS A O 1
ATOM 606 N N . ASP A 1 84 ? 14.932 -0.731 -12.648 1.00 95.75 84 ASP A N 1
ATOM 607 C CA . ASP A 1 84 ? 13.795 -0.617 -13.573 1.00 95.75 84 ASP A CA 1
ATOM 608 C C . ASP A 1 84 ? 12.863 0.549 -13.207 1.00 95.75 84 ASP A C 1
ATOM 610 O O . ASP A 1 84 ? 12.140 1.071 -14.050 1.00 95.75 84 ASP A O 1
ATOM 614 N N . VAL A 1 85 ? 12.868 0.968 -11.936 1.00 95.56 85 VAL A N 1
ATOM 615 C CA . VAL A 1 85 ? 11.921 1.955 -11.389 1.00 95.56 85 VAL A CA 1
ATOM 616 C C . VAL A 1 85 ? 12.571 3.313 -11.112 1.00 95.56 85 VAL A C 1
ATOM 618 O O . VAL A 1 85 ? 11.931 4.359 -11.228 1.00 95.56 85 VAL A O 1
ATOM 621 N N . LYS A 1 86 ? 13.830 3.319 -10.668 1.00 94.31 86 LYS A N 1
ATOM 622 C CA . LYS A 1 86 ? 14.568 4.515 -10.222 1.00 94.31 86 LYS A CA 1
ATOM 623 C C . LYS A 1 86 ? 15.637 4.970 -11.217 1.00 94.31 86 LYS A C 1
ATOM 625 O O . LYS A 1 86 ? 16.342 5.934 -10.927 1.00 94.31 86 LYS A O 1
ATOM 630 N N . GLY A 1 87 ? 15.737 4.304 -12.365 1.00 93.50 87 GLY A N 1
ATOM 631 C CA . GLY A 1 87 ? 16.743 4.558 -13.388 1.00 93.50 87 GLY A CA 1
ATOM 632 C C . GLY A 1 87 ? 18.013 3.734 -13.188 1.00 93.50 87 GLY A C 1
ATOM 633 O O . GLY A 1 87 ? 18.370 3.352 -12.068 1.00 93.50 87 GLY A O 1
ATOM 634 N N . ASP A 1 88 ? 18.705 3.490 -14.296 1.00 95.19 88 ASP A N 1
ATOM 635 C CA . ASP A 1 88 ? 19.832 2.566 -14.377 1.00 95.19 88 ASP A CA 1
ATOM 636 C C . ASP A 1 88 ? 21.176 3.263 -14.117 1.00 95.19 88 ASP A C 1
ATOM 638 O O . ASP A 1 88 ? 21.955 3.542 -15.026 1.00 95.19 88 ASP A O 1
ATOM 642 N N . ASN A 1 89 ? 21.423 3.599 -12.851 1.00 97.06 89 ASN A N 1
ATOM 643 C CA . ASN A 1 89 ? 22.745 4.012 -12.380 1.00 97.06 89 ASN A CA 1
ATOM 644 C C . ASN A 1 89 ? 23.419 2.870 -11.605 1.00 97.06 89 ASN A C 1
ATOM 646 O O . ASN A 1 89 ? 22.767 1.905 -11.207 1.00 97.06 89 ASN A O 1
ATOM 650 N N . GLU A 1 90 ? 24.726 2.986 -11.371 1.00 96.88 90 GLU A N 1
ATOM 651 C CA . GLU A 1 90 ? 25.530 1.924 -10.754 1.00 96.88 90 GLU A CA 1
ATOM 652 C C . GLU A 1 90 ? 24.980 1.466 -9.392 1.00 96.88 90 GLU A C 1
ATOM 654 O O . GLU A 1 90 ? 24.876 0.266 -9.127 1.00 96.88 90 GLU A O 1
ATOM 659 N N . GLU A 1 91 ? 24.550 2.406 -8.545 1.00 96.81 91 GLU A N 1
ATOM 660 C CA . GLU A 1 91 ? 23.984 2.098 -7.230 1.00 96.81 91 GLU A CA 1
ATOM 661 C C . GLU A 1 91 ? 22.646 1.351 -7.345 1.00 96.81 91 GLU A C 1
ATOM 663 O O . GLU A 1 91 ? 22.457 0.306 -6.715 1.00 96.81 91 GLU A O 1
ATOM 668 N N . ASN A 1 92 ? 21.724 1.855 -8.168 1.00 97.38 92 ASN A N 1
ATOM 669 C CA . ASN A 1 92 ? 20.414 1.250 -8.384 1.00 97.38 92 ASN A CA 1
ATOM 670 C C . ASN A 1 92 ? 20.529 -0.123 -9.044 1.00 97.38 92 ASN A C 1
ATOM 672 O O . ASN A 1 92 ? 19.780 -1.029 -8.674 1.00 97.38 92 ASN A O 1
ATOM 676 N N . ARG A 1 93 ? 21.464 -0.301 -9.986 1.00 97.44 93 ARG A N 1
ATOM 677 C CA . ARG A 1 93 ? 21.738 -1.600 -10.605 1.00 97.44 93 ARG A CA 1
ATOM 678 C C . ARG A 1 93 ? 22.270 -2.576 -9.572 1.00 97.44 93 ARG A C 1
ATOM 680 O O . ARG A 1 93 ? 21.703 -3.652 -9.430 1.00 97.44 93 ARG A O 1
ATOM 687 N N . ARG A 1 94 ? 23.260 -2.177 -8.768 1.00 97.94 94 ARG A N 1
ATOM 688 C CA . ARG A 1 94 ? 23.799 -3.012 -7.683 1.00 97.94 94 ARG A CA 1
ATOM 689 C C . ARG A 1 94 ? 22.711 -3.464 -6.703 1.00 97.94 94 ARG A C 1
ATOM 691 O O . ARG A 1 94 ? 22.670 -4.640 -6.354 1.00 97.94 94 ARG A O 1
ATOM 698 N N . ILE A 1 95 ? 21.837 -2.554 -6.264 1.00 97.81 95 ILE A N 1
ATOM 699 C CA . ILE A 1 95 ? 20.722 -2.890 -5.361 1.00 97.81 95 ILE A CA 1
ATOM 700 C C . ILE A 1 95 ? 19.696 -3.782 -6.075 1.00 97.81 95 ILE A C 1
ATOM 702 O O . ILE A 1 95 ? 19.274 -4.788 -5.515 1.00 97.81 95 ILE A O 1
ATOM 706 N N . GLY A 1 96 ? 19.332 -3.467 -7.319 1.00 97.62 96 GLY A N 1
ATOM 707 C CA . GLY A 1 96 ? 18.367 -4.263 -8.076 1.00 97.62 96 GLY A CA 1
ATOM 708 C C . GLY A 1 96 ? 18.850 -5.688 -8.358 1.00 97.62 96 GLY A C 1
ATOM 709 O O . GLY A 1 96 ? 18.081 -6.628 -8.207 1.00 97.62 96 GLY A O 1
ATOM 710 N N . GLU A 1 97 ? 20.133 -5.895 -8.663 1.00 97.81 97 GLU A N 1
ATOM 711 C CA . GLU A 1 97 ? 20.704 -7.243 -8.802 1.00 97.81 97 GLU A CA 1
ATOM 712 C C . GLU A 1 97 ? 20.647 -8.030 -7.480 1.00 97.81 97 GLU A C 1
ATOM 714 O O . GLU A 1 97 ? 20.366 -9.230 -7.479 1.00 97.81 97 GLU A O 1
ATOM 719 N N . GLN A 1 98 ? 20.839 -7.364 -6.332 1.00 98.00 98 GLN A N 1
ATOM 720 C CA . GLN A 1 98 ? 20.655 -7.988 -5.013 1.00 98.00 98 GLN A CA 1
ATOM 721 C C . GLN A 1 98 ? 19.189 -8.373 -4.766 1.00 98.00 98 GLN A C 1
ATOM 723 O O . GLN A 1 98 ? 18.917 -9.463 -4.259 1.00 98.00 98 GLN A O 1
ATOM 728 N N . GLU A 1 99 ? 18.239 -7.515 -5.148 1.00 97.88 99 GLU A N 1
ATOM 729 C CA . GLU A 1 99 ? 16.801 -7.801 -5.067 1.00 97.88 99 GLU A CA 1
ATOM 730 C C . GLU A 1 99 ? 16.421 -9.007 -5.940 1.00 97.88 99 GLU A C 1
ATOM 732 O O . GLU A 1 99 ? 15.725 -9.910 -5.468 1.00 97.88 99 GLU A O 1
ATOM 737 N N . LEU A 1 100 ? 16.925 -9.072 -7.177 1.00 97.75 100 LEU A N 1
ATOM 738 C CA . LEU A 1 100 ? 16.697 -10.182 -8.107 1.00 97.75 100 LEU A CA 1
ATOM 739 C C . LEU A 1 100 ? 17.328 -11.490 -7.613 1.00 97.75 100 LEU A C 1
ATOM 741 O O . LEU A 1 100 ? 16.696 -12.547 -7.681 1.00 97.75 100 LEU A O 1
ATOM 745 N N . ALA A 1 101 ? 18.549 -11.436 -7.075 1.00 97.94 101 ALA A N 1
ATOM 746 C CA . ALA A 1 101 ? 19.201 -12.590 -6.464 1.00 97.94 101 ALA A CA 1
ATOM 747 C C . ALA A 1 101 ? 18.405 -13.112 -5.258 1.00 97.94 101 ALA A C 1
ATOM 749 O O . ALA A 1 101 ? 18.209 -14.322 -5.126 1.00 97.94 101 ALA A O 1
ATOM 750 N N . ARG A 1 102 ? 17.875 -12.210 -4.418 1.00 97.94 102 ARG A N 1
ATOM 751 C CA . ARG A 1 102 ? 17.006 -12.574 -3.291 1.00 97.94 102 ARG A CA 1
ATOM 752 C C . ARG A 1 102 ? 15.702 -13.214 -3.766 1.00 97.94 102 ARG A C 1
ATOM 754 O O . ARG A 1 102 ? 15.299 -14.225 -3.200 1.00 97.94 102 ARG A O 1
ATOM 761 N N . CYS A 1 103 ? 15.080 -12.685 -4.823 1.00 97.44 103 CYS A N 1
ATOM 762 C CA . CYS A 1 103 ? 13.889 -13.294 -5.423 1.00 97.44 103 CYS A CA 1
ATOM 763 C C . CYS A 1 103 ? 14.175 -14.736 -5.871 1.00 97.44 103 CYS A C 1
ATOM 765 O O . CYS A 1 103 ? 13.463 -15.650 -5.459 1.00 97.44 103 CYS A O 1
ATOM 767 N N . LYS A 1 104 ? 15.274 -14.966 -6.605 1.00 97.19 104 LYS A N 1
ATOM 768 C CA . LYS A 1 104 ? 15.697 -16.314 -7.031 1.00 97.19 104 LYS A CA 1
ATOM 769 C C . LYS A 1 104 ? 15.933 -17.252 -5.846 1.00 97.19 104 LYS A C 1
ATOM 771 O O . LYS A 1 104 ? 15.444 -18.377 -5.863 1.00 97.19 104 LYS A O 1
ATOM 776 N N . ALA A 1 105 ? 16.633 -16.788 -4.808 1.00 98.12 105 ALA A N 1
ATOM 777 C CA . ALA A 1 105 ? 16.896 -17.577 -3.603 1.00 98.12 105 ALA A CA 1
ATOM 778 C C . ALA A 1 105 ? 15.608 -17.970 -2.854 1.00 98.12 105 ALA A C 1
ATOM 780 O O . ALA A 1 105 ? 15.542 -19.045 -2.265 1.00 98.12 105 ALA A O 1
ATOM 781 N N . MET A 1 106 ? 14.578 -17.122 -2.903 1.00 96.69 106 MET A N 1
ATOM 782 C CA . MET A 1 106 ? 13.261 -17.383 -2.314 1.00 96.69 106 MET A CA 1
ATOM 783 C C . MET A 1 106 ? 12.318 -18.170 -3.243 1.00 96.69 106 MET A C 1
ATOM 785 O O . MET A 1 106 ? 11.186 -18.448 -2.853 1.00 96.69 106 MET A O 1
ATOM 789 N N . GLY A 1 107 ? 12.748 -18.515 -4.464 1.00 96.44 107 GLY A N 1
ATOM 790 C CA . GLY A 1 107 ? 11.904 -19.178 -5.463 1.00 96.44 107 GLY A CA 1
ATOM 791 C C . GLY A 1 107 ? 10.803 -18.279 -6.039 1.00 96.44 107 GLY A C 1
ATOM 792 O O . GLY A 1 107 ? 9.762 -18.775 -6.461 1.00 96.44 107 GLY A O 1
ATOM 793 N N . ILE A 1 108 ? 11.009 -16.960 -6.031 1.00 95.50 108 ILE A N 1
ATOM 794 C CA . ILE A 1 108 ? 10.061 -15.954 -6.517 1.00 95.50 108 ILE A CA 1
ATOM 795 C C . ILE A 1 108 ? 10.538 -15.420 -7.870 1.00 95.50 108 ILE A C 1
ATOM 797 O O . ILE A 1 108 ? 11.689 -15.010 -8.028 1.00 95.50 108 ILE A O 1
ATOM 801 N N . GLU A 1 109 ? 9.637 -15.386 -8.846 1.00 95.81 109 GLU A N 1
ATOM 802 C CA . GLU A 1 109 ? 9.894 -14.823 -10.170 1.00 95.81 109 GLU A CA 1
ATOM 803 C C . GLU A 1 109 ? 9.599 -13.314 -10.174 1.00 95.81 109 GLU A C 1
ATOM 805 O O . GLU A 1 109 ? 8.443 -12.894 -10.099 1.00 95.81 109 GLU A O 1
ATOM 810 N N . ALA A 1 110 ? 10.644 -12.485 -10.241 1.00 96.44 110 ALA A N 1
ATOM 811 C CA . ALA A 1 110 ? 10.487 -11.040 -10.400 1.00 96.44 110 ALA A CA 1
ATOM 812 C C . ALA A 1 110 ? 9.864 -10.705 -11.769 1.00 96.44 110 ALA A C 1
ATOM 814 O O . ALA A 1 110 ? 10.083 -11.412 -12.749 1.00 96.44 110 ALA A O 1
ATOM 815 N N . GLY A 1 111 ? 9.064 -9.641 -11.845 1.00 95.31 111 GLY A N 1
ATOM 816 C CA . GLY A 1 111 ? 8.339 -9.247 -13.058 1.00 95.31 111 GLY A CA 1
ATOM 817 C C . GLY A 1 111 ? 7.043 -10.025 -13.325 1.00 95.31 111 GLY A C 1
ATOM 818 O O . GLY A 1 111 ? 6.190 -9.537 -14.072 1.00 95.31 111 GLY A O 1
ATOM 819 N N . LYS A 1 112 ? 6.830 -11.178 -12.676 1.00 97.31 112 LYS A N 1
ATOM 820 C CA . LYS A 1 112 ? 5.568 -11.923 -12.744 1.00 97.31 112 LYS A CA 1
ATOM 821 C C . LYS A 1 112 ? 4.457 -11.202 -11.975 1.00 97.31 112 LYS A C 1
ATOM 823 O O . LYS A 1 112 ? 4.692 -10.618 -10.916 1.00 97.31 112 LYS A O 1
ATOM 828 N N . VAL A 1 113 ? 3.233 -11.261 -12.505 1.00 98.06 113 VAL A N 1
ATOM 829 C CA . VAL A 1 113 ? 2.035 -10.813 -11.779 1.00 98.06 113 VAL A CA 1
ATOM 830 C C . VAL A 1 113 ? 1.723 -11.809 -10.666 1.00 98.06 113 VAL A C 1
ATOM 832 O O . VAL A 1 113 ? 1.502 -12.989 -10.932 1.00 98.06 113 VAL A O 1
ATOM 835 N N . LEU A 1 114 ? 1.690 -11.304 -9.440 1.00 98.00 114 LEU A N 1
ATOM 836 C CA . LEU A 1 114 ? 1.245 -11.997 -8.241 1.00 98.00 114 LEU A CA 1
ATOM 837 C C . LEU A 1 114 ? -0.225 -11.642 -8.012 1.00 98.00 114 LEU A C 1
ATOM 839 O O . LEU A 1 114 ? -0.561 -10.463 -7.880 1.00 98.00 114 LEU A O 1
ATOM 843 N N . ARG A 1 115 ? -1.102 -12.643 -7.984 1.00 98.12 115 ARG A N 1
ATOM 844 C CA . ARG A 1 115 ? -2.508 -12.472 -7.598 1.00 98.12 115 ARG A CA 1
ATOM 845 C C . ARG A 1 115 ? -2.616 -12.330 -6.079 1.00 98.12 115 ARG A C 1
ATOM 847 O O . ARG A 1 115 ? -1.691 -12.698 -5.354 1.00 98.12 115 ARG A O 1
ATOM 854 N N . LEU A 1 116 ? -3.765 -11.874 -5.582 1.00 97.00 116 LEU A N 1
ATOM 855 C CA . LEU A 1 116 ? -4.041 -11.745 -4.147 1.00 97.00 116 LEU A CA 1
ATOM 856 C C . LEU A 1 116 ? -3.647 -13.004 -3.353 1.00 97.00 116 LEU A C 1
ATOM 858 O O . LEU A 1 116 ? -2.926 -12.920 -2.359 1.00 97.00 116 LEU A O 1
ATOM 862 N N . GLY A 1 117 ? -4.047 -14.179 -3.849 1.00 96.00 117 GLY A N 1
ATOM 863 C CA . GLY A 1 117 ? -3.747 -15.472 -3.229 1.00 96.00 117 GLY A CA 1
ATOM 864 C C . GLY A 1 117 ? -2.262 -15.850 -3.205 1.00 96.00 117 GLY A C 1
ATOM 865 O O . GLY A 1 117 ? -1.864 -16.637 -2.350 1.00 96.00 117 GLY A O 1
ATOM 866 N N . ASP A 1 118 ? -1.429 -15.279 -4.080 1.00 96.38 118 ASP A N 1
ATOM 867 C CA . ASP A 1 118 ? 0.019 -15.517 -4.073 1.00 96.38 118 ASP A CA 1
ATOM 868 C C . ASP A 1 118 ? 0.705 -14.774 -2.913 1.00 96.38 118 ASP A C 1
ATOM 870 O O . ASP A 1 118 ? 1.697 -15.268 -2.361 1.00 96.38 118 ASP A O 1
ATOM 874 N N . MET A 1 119 ? 0.153 -13.612 -2.535 1.00 96.44 119 MET A N 1
ATOM 875 C CA . MET A 1 119 ? 0.682 -12.697 -1.515 1.00 96.44 119 MET A CA 1
ATOM 876 C C . MET A 1 119 ? 0.093 -12.965 -0.123 1.00 96.44 119 MET A C 1
ATOM 878 O O . MET A 1 119 ? 0.839 -13.076 0.848 1.00 96.44 119 MET A O 1
ATOM 882 N N . ALA A 1 120 ? -1.226 -13.131 -0.022 1.00 95.19 120 ALA A N 1
ATOM 883 C CA . ALA A 1 120 ? -1.934 -13.466 1.209 1.00 95.19 120 ALA A CA 1
ATOM 884 C C . ALA A 1 120 ? -2.685 -14.782 1.004 1.00 95.19 120 ALA A C 1
ATOM 886 O O . ALA A 1 120 ? -3.687 -14.828 0.300 1.00 95.19 120 ALA A O 1
ATOM 887 N N . ARG A 1 121 ? -2.182 -15.873 1.592 1.00 93.62 121 ARG A N 1
ATOM 888 C CA . ARG A 1 121 ? -2.609 -17.254 1.272 1.00 93.62 121 ARG A CA 1
ATOM 889 C C . ARG A 1 121 ? -3.747 -17.799 2.137 1.00 93.62 121 ARG A C 1
ATOM 891 O O . ARG A 1 121 ? -4.229 -18.895 1.877 1.00 93.62 121 ARG A O 1
ATOM 898 N N . SER A 1 122 ? -4.138 -17.072 3.177 1.00 89.69 122 SER A N 1
ATOM 899 C CA . SER A 1 122 ? -5.090 -17.517 4.194 1.00 89.69 122 SER A CA 1
ATOM 900 C C . SER A 1 122 ? -6.077 -16.402 4.501 1.00 89.69 122 SER A C 1
ATOM 902 O O . SER A 1 122 ? -5.688 -15.237 4.511 1.00 89.69 122 SER A O 1
ATOM 904 N N . ASP A 1 123 ? -7.321 -16.770 4.800 1.00 85.12 123 ASP A N 1
ATOM 905 C CA . ASP A 1 123 ? -8.364 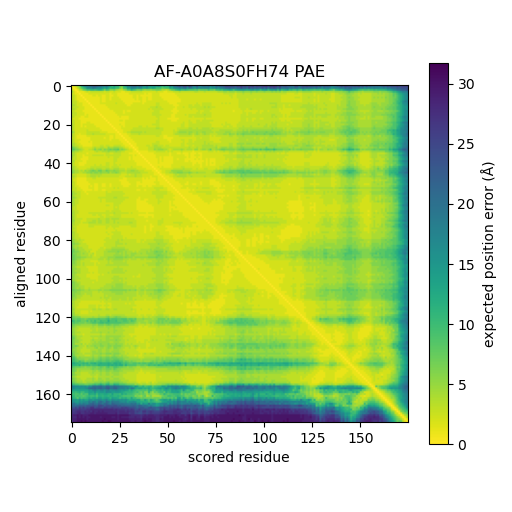-15.845 5.272 1.00 85.12 123 ASP A CA 1
ATOM 906 C C . ASP A 1 123 ? -8.237 -15.553 6.776 1.00 85.12 123 ASP A C 1
ATOM 908 O O . ASP A 1 123 ? -8.826 -14.609 7.301 1.00 85.12 123 ASP A O 1
ATOM 912 N N . ASN A 1 124 ? -7.418 -16.340 7.483 1.00 87.94 124 ASN A N 1
ATOM 913 C CA . ASN A 1 124 ? -7.116 -16.142 8.898 1.00 87.94 124 ASN A CA 1
ATOM 914 C C . ASN A 1 124 ? -6.075 -15.028 9.073 1.00 87.94 124 ASN A C 1
ATOM 916 O O . ASN A 1 124 ? -4.934 -15.284 9.460 1.00 87.94 124 ASN A O 1
ATOM 920 N N . VAL A 1 125 ? -6.475 -13.797 8.761 1.00 89.75 125 VAL A N 1
ATOM 921 C CA . VAL A 1 125 ? -5.674 -12.582 8.925 1.00 89.75 125 VAL A CA 1
ATOM 922 C C . VAL A 1 125 ? -6.275 -11.730 10.036 1.00 89.75 125 VAL A C 1
ATOM 924 O O . VAL A 1 125 ? -7.489 -11.536 10.111 1.00 89.75 125 VAL A O 1
ATOM 927 N N . ILE A 1 126 ? -5.402 -11.214 10.900 1.00 91.88 126 ILE A N 1
ATOM 928 C CA . ILE A 1 126 ? -5.723 -10.129 11.823 1.00 91.88 126 ILE A CA 1
ATOM 929 C C . ILE A 1 126 ? -4.838 -8.955 11.431 1.00 91.88 126 ILE A C 1
ATOM 931 O O . ILE A 1 126 ? -3.613 -9.080 11.422 1.00 91.88 126 ILE A O 1
ATOM 935 N N . PHE A 1 127 ? -5.459 -7.828 11.111 1.00 93.12 127 PHE A N 1
ATOM 936 C CA . PHE A 1 127 ? -4.770 -6.580 10.820 1.00 93.12 127 PHE A CA 1
ATOM 937 C C . PHE A 1 127 ? -5.101 -5.556 11.903 1.00 93.12 127 PHE A C 1
ATOM 939 O O . PHE A 1 127 ? -6.255 -5.437 12.309 1.00 93.12 127 PHE A O 1
ATOM 946 N N . SER A 1 128 ? -4.085 -4.830 12.367 1.00 93.88 128 SER A N 1
ATOM 947 C CA . SER A 1 128 ? -4.223 -3.754 13.345 1.00 93.88 128 SER A CA 1
ATOM 948 C C . SER A 1 128 ? -3.402 -2.559 12.883 1.00 93.88 128 SER A C 1
ATOM 950 O O . SER A 1 128 ? -2.200 -2.698 12.655 1.00 93.88 128 SER A O 1
ATOM 952 N N . ALA A 1 129 ? -4.025 -1.390 12.796 1.00 93.31 129 ALA A N 1
ATOM 953 C CA . ALA A 1 129 ? -3.345 -0.131 12.512 1.00 93.31 129 ALA A CA 1
ATOM 954 C C . ALA A 1 129 ? -3.802 0.940 13.496 1.00 93.31 129 ALA A C 1
ATOM 956 O O . ALA A 1 129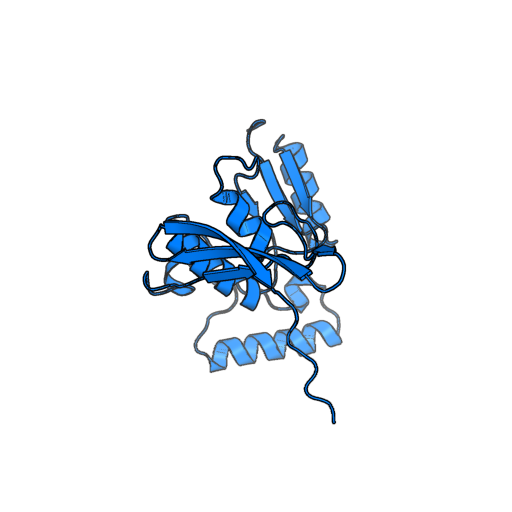 ? -4.997 1.095 13.716 1.00 93.31 129 ALA A O 1
ATOM 957 N N . THR A 1 130 ? -2.856 1.684 14.065 1.00 93.88 130 THR A N 1
ATOM 958 C CA . THR A 1 130 ? -3.127 2.781 15.001 1.00 93.88 130 THR A CA 1
ATOM 959 C C . THR A 1 130 ? -2.630 4.086 14.394 1.00 93.88 130 THR A C 1
ATOM 961 O O . THR A 1 130 ? -1.483 4.161 13.946 1.00 93.88 130 THR A O 1
ATOM 964 N N . GLY A 1 131 ? -3.481 5.111 14.372 1.00 93.50 131 GLY A N 1
ATOM 965 C CA . GLY A 1 131 ? -3.137 6.412 13.805 1.00 93.50 131 GLY A CA 1
ATOM 966 C C . GLY A 1 131 ? -2.088 7.133 14.651 1.00 93.50 131 GLY A C 1
ATOM 967 O O . GLY A 1 131 ? -2.296 7.377 15.838 1.00 93.50 131 GLY A O 1
ATOM 968 N N . ILE A 1 132 ? -0.948 7.483 14.047 1.00 93.88 132 ILE A N 1
ATOM 969 C CA . ILE A 1 132 ? 0.082 8.309 14.701 1.00 93.88 132 ILE A CA 1
ATOM 970 C C . ILE A 1 132 ? -0.301 9.785 14.568 1.00 93.88 132 ILE A C 1
ATOM 972 O O . ILE A 1 132 ? -0.470 10.492 15.561 1.00 93.88 132 ILE A O 1
ATOM 976 N N . THR A 1 133 ? -0.485 10.235 13.331 1.00 92.81 133 THR A N 1
ATOM 977 C CA . THR A 1 133 ? -1.021 11.550 12.968 1.00 92.81 133 THR A CA 1
ATOM 978 C C . THR A 1 133 ? -2.395 11.379 12.340 1.00 92.81 133 THR A C 1
ATOM 980 O O . THR A 1 133 ? -2.687 10.313 11.801 1.00 92.81 133 THR A O 1
ATOM 983 N N . LYS A 1 134 ? -3.223 12.428 12.381 1.00 92.25 134 LYS A N 1
ATOM 984 C CA . LYS A 1 134 ? -4.529 12.412 11.717 1.00 92.25 134 LYS A CA 1
ATOM 985 C C . LYS A 1 134 ? -4.342 12.149 10.222 1.00 92.25 134 LYS A C 1
ATOM 987 O O . LYS A 1 134 ? -3.568 12.856 9.576 1.00 92.25 134 LYS A O 1
ATOM 992 N N . GLY A 1 135 ? -5.036 11.143 9.709 1.00 88.88 135 GLY A N 1
ATOM 993 C CA . GLY A 1 135 ? -5.105 10.813 8.290 1.00 88.88 135 GLY A CA 1
ATOM 994 C C . GLY A 1 135 ? -6.539 10.502 7.875 1.00 88.88 135 GLY A C 1
ATOM 995 O O . GLY A 1 135 ? -7.455 10.601 8.687 1.00 88.88 135 GLY A O 1
ATOM 996 N N . ASP A 1 136 ? -6.720 10.101 6.620 1.00 87.31 136 ASP A N 1
ATOM 997 C CA . ASP A 1 136 ? -8.054 9.850 6.055 1.00 87.31 136 ASP A CA 1
ATOM 998 C C . ASP A 1 136 ? -8.740 8.612 6.654 1.00 87.31 136 ASP A C 1
ATOM 1000 O O . ASP A 1 136 ? -9.961 8.509 6.635 1.00 87.31 136 ASP A O 1
ATOM 1004 N N . LEU A 1 137 ? -7.952 7.670 7.189 1.00 88.88 137 LEU A N 1
ATOM 1005 C CA . LEU A 1 137 ? -8.449 6.410 7.749 1.00 88.88 137 LEU A CA 1
ATOM 1006 C C . LEU A 1 137 ? -8.571 6.421 9.280 1.00 88.88 137 LEU A C 1
ATOM 1008 O O . LEU A 1 137 ? -9.418 5.718 9.819 1.00 88.88 137 LEU A O 1
ATOM 1012 N N . LEU A 1 138 ? -7.684 7.135 9.980 1.00 91.75 138 LEU A N 1
ATOM 1013 C CA . LEU A 1 138 ? -7.557 7.079 11.439 1.00 91.75 138 LEU A CA 1
ATOM 1014 C C . LEU A 1 138 ? -7.216 8.450 12.025 1.00 91.75 138 LEU A C 1
ATOM 1016 O O . LEU A 1 138 ? -6.373 9.187 11.499 1.00 91.75 138 LEU A O 1
ATOM 1020 N N . GLU A 1 139 ? -7.804 8.747 13.176 1.00 93.06 139 GLU A N 1
ATOM 1021 C CA . GLU A 1 139 ? -7.421 9.870 14.016 1.00 93.06 139 GLU A CA 1
ATOM 1022 C C . GLU A 1 139 ? -6.014 9.681 14.595 1.00 93.06 139 GLU A C 1
ATOM 1024 O O . GLU A 1 139 ? -5.565 8.579 14.923 1.00 93.06 139 GLU A O 1
ATOM 1029 N N . GLY A 1 140 ? -5.303 10.799 14.736 1.00 93.12 140 GLY A N 1
ATOM 1030 C CA . GLY A 1 140 ? -3.966 10.816 15.317 1.00 93.12 140 GLY A CA 1
ATOM 1031 C C . GLY A 1 140 ? -3.978 10.709 16.838 1.00 93.12 140 GLY A C 1
ATOM 1032 O O . GLY A 1 140 ? -4.987 10.949 17.506 1.00 93.12 140 GLY A O 1
ATOM 1033 N N . ILE A 1 141 ? -2.804 10.432 17.404 1.00 93.56 141 ILE A N 1
ATOM 1034 C CA . ILE A 1 141 ? -2.615 10.433 18.853 1.00 93.56 141 ILE A CA 1
ATOM 1035 C C . ILE A 1 141 ? -2.884 11.843 19.389 1.00 93.56 141 ILE A C 1
ATOM 1037 O O . ILE A 1 141 ? -2.236 12.811 18.987 1.00 93.56 141 ILE A O 1
ATOM 1041 N N . SER A 1 142 ? -3.799 11.958 20.350 1.00 91.88 142 SER A N 1
ATOM 1042 C CA . SER A 1 142 ? -4.044 13.201 21.086 1.00 91.88 142 SER A CA 1
ATOM 1043 C C . SER A 1 142 ? -3.720 13.020 22.563 1.00 91.88 142 SER A C 1
ATOM 1045 O O . SER A 1 142 ? -3.902 11.944 23.130 1.00 91.88 142 SER A O 1
ATOM 1047 N N . ARG A 1 143 ? -3.221 14.075 23.214 1.00 89.62 143 ARG A N 1
ATOM 1048 C CA . ARG A 1 143 ? -2.882 14.047 24.641 1.00 89.62 143 ARG A CA 1
ATOM 1049 C C . ARG A 1 143 ? -3.506 15.229 25.367 1.00 89.62 143 ARG A C 1
ATOM 1051 O O . ARG A 1 143 ? -3.289 16.376 24.985 1.00 89.62 143 ARG A O 1
ATOM 1058 N N . LYS A 1 144 ? -4.218 14.955 26.463 1.00 89.00 144 LYS A N 1
ATOM 1059 C CA . LYS A 1 144 ? -4.739 15.967 27.391 1.00 89.00 144 LYS A CA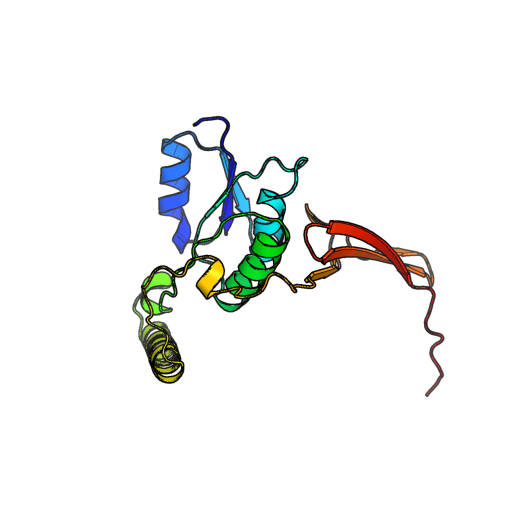 1
ATOM 1060 C C . LYS A 1 144 ? -4.293 15.631 28.811 1.00 89.00 144 LYS A C 1
ATOM 1062 O O . LYS A 1 144 ? -4.781 14.685 29.426 1.00 89.00 144 LYS A O 1
ATOM 1067 N N . GLY A 1 145 ? -3.335 16.400 29.329 1.00 88.00 145 GLY A N 1
ATOM 1068 C CA . GLY A 1 145 ? -2.690 16.108 30.610 1.00 88.00 145 GLY A CA 1
ATOM 1069 C C . GLY A 1 145 ? -1.980 14.751 30.579 1.00 88.00 145 GLY A C 1
ATOM 1070 O O . GLY A 1 145 ? -1.064 14.536 29.782 1.00 88.00 145 GLY A O 1
ATOM 1071 N N . ASN A 1 146 ? -2.427 13.828 31.428 1.00 86.31 146 ASN A N 1
ATOM 1072 C CA . ASN A 1 146 ? -1.873 12.476 31.537 1.00 86.31 146 ASN A CA 1
ATOM 1073 C C . ASN A 1 146 ? -2.629 11.419 30.721 1.00 86.31 146 ASN A C 1
ATOM 1075 O O . ASN A 1 146 ? -2.310 10.240 30.815 1.00 86.31 146 ASN A O 1
ATOM 1079 N N . ILE A 1 147 ? -3.616 11.828 29.928 1.00 86.44 147 ILE A N 1
ATOM 1080 C CA . ILE A 1 147 ? -4.425 10.926 29.111 1.00 86.44 147 ILE A CA 1
ATOM 1081 C C . ILE A 1 147 ? -3.970 11.046 27.661 1.00 86.44 147 ILE A C 1
ATOM 1083 O O . ILE A 1 147 ? -3.961 12.155 27.119 1.00 86.44 147 ILE A O 1
ATOM 1087 N N . ALA A 1 148 ? -3.611 9.924 27.043 1.00 90.75 148 ALA A N 1
ATOM 1088 C CA . ALA A 1 148 ? -3.402 9.813 25.606 1.00 90.75 148 ALA A CA 1
ATOM 1089 C C . ALA A 1 148 ? -4.578 9.049 24.985 1.00 90.75 148 ALA A C 1
ATOM 1091 O O . ALA A 1 148 ? -4.993 8.023 25.509 1.00 90.75 148 ALA A O 1
ATOM 1092 N N . THR A 1 149 ? -5.125 9.542 23.881 1.00 91.00 149 THR A N 1
ATOM 1093 C CA . THR A 1 149 ? -6.172 8.855 23.116 1.00 91.00 149 THR A CA 1
ATOM 1094 C C . THR A 1 149 ? -5.605 8.462 21.767 1.00 91.00 149 THR A C 1
ATOM 1096 O O . THR A 1 149 ? -4.901 9.252 21.136 1.00 91.00 149 THR A O 1
ATOM 1099 N N . THR A 1 150 ? -5.906 7.241 21.348 1.00 93.31 150 THR A N 1
ATOM 1100 C CA . THR A 1 150 ? -5.491 6.667 20.070 1.00 93.31 150 THR A CA 1
ATOM 1101 C C . THR A 1 150 ? -6.691 6.018 19.400 1.00 93.31 150 THR A C 1
ATOM 1103 O O . THR A 1 150 ? -7.589 5.515 20.078 1.00 93.31 150 THR A O 1
ATOM 1106 N N . GLU A 1 151 ? -6.707 6.006 18.075 1.00 93.81 151 GLU A N 1
ATOM 1107 C CA . GLU A 1 151 ? -7.698 5.269 17.304 1.00 93.81 151 GLU A CA 1
ATOM 1108 C C . GLU A 1 151 ? -7.014 4.111 16.585 1.00 93.81 151 GLU A C 1
ATOM 1110 O O . GLU A 1 151 ? -5.950 4.279 15.985 1.00 93.81 151 GLU A O 1
ATOM 1115 N N . THR A 1 152 ? -7.594 2.919 16.712 1.00 93.00 152 THR A N 1
ATOM 1116 C CA . THR A 1 152 ? -7.071 1.692 16.114 1.00 93.00 152 THR A CA 1
ATOM 1117 C C . THR A 1 152 ? -8.131 1.030 15.251 1.00 93.00 152 THR A C 1
ATOM 1119 O O . THR A 1 152 ? -9.224 0.730 15.725 1.00 93.00 152 THR A O 1
ATOM 1122 N N . LEU A 1 153 ? -7.780 0.750 14.001 1.00 91.88 153 LEU A N 1
ATOM 1123 C CA . LEU A 1 153 ? -8.542 -0.100 13.101 1.00 91.88 153 LEU A CA 1
ATOM 1124 C C . LEU A 1 153 ? -8.116 -1.551 13.317 1.00 91.88 153 LEU A C 1
ATOM 1126 O O . LEU A 1 153 ? -6.945 -1.879 13.120 1.00 91.88 153 LEU A O 1
ATOM 1130 N N . LEU A 1 154 ? -9.062 -2.409 13.690 1.00 93.44 154 LEU A N 1
ATOM 1131 C CA . LEU A 1 154 ? -8.874 -3.850 13.804 1.00 93.44 154 LEU A CA 1
ATOM 1132 C C . LEU A 1 154 ? -9.739 -4.564 12.761 1.00 93.44 154 LEU A C 1
ATOM 1134 O O . LEU A 1 154 ? -10.951 -4.361 12.705 1.00 93.44 154 LEU A O 1
ATOM 1138 N N . ILE A 1 155 ? -9.119 -5.422 11.952 1.00 90.44 155 ILE A N 1
ATOM 1139 C CA . ILE A 1 155 ? -9.802 -6.202 10.915 1.00 90.44 155 ILE A CA 1
ATOM 1140 C C . ILE A 1 155 ? -9.542 -7.689 11.145 1.00 90.44 155 ILE A C 1
ATOM 1142 O O . ILE A 1 155 ? -8.394 -8.105 11.3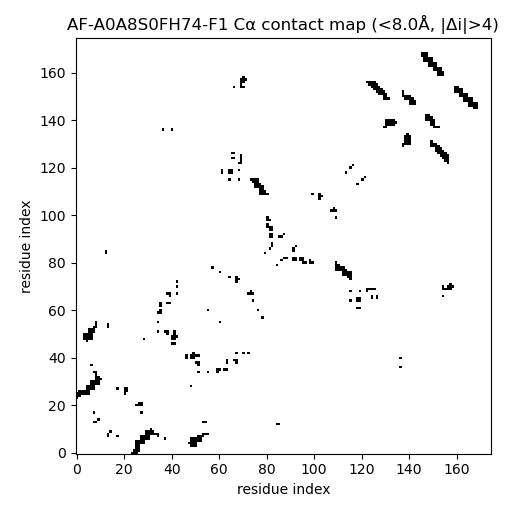24 1.00 90.44 155 ILE A O 1
ATOM 1146 N N . ARG A 1 156 ? -10.611 -8.493 11.136 1.00 88.06 156 ARG A N 1
ATOM 1147 C CA . ARG A 1 156 ? -10.557 -9.962 11.219 1.00 88.06 156 ARG A CA 1
ATOM 1148 C C . ARG A 1 156 ? -11.772 -10.578 10.530 1.00 88.06 156 ARG A C 1
ATOM 1150 O O . ARG A 1 156 ? -12.891 -10.233 10.892 1.00 88.06 156 ARG A O 1
ATOM 1157 N N . ALA A 1 157 ? -11.562 -11.543 9.632 1.00 75.56 157 ALA A N 1
ATOM 1158 C CA . ALA A 1 157 ? -12.628 -12.337 8.999 1.00 75.56 157 ALA A CA 1
ATOM 1159 C C . ALA A 1 157 ? -13.805 -11.483 8.467 1.00 75.56 157 ALA A C 1
ATOM 1161 O O . ALA A 1 157 ? -14.936 -11.642 8.926 1.00 75.56 157 ALA A O 1
ATOM 1162 N N . ALA A 1 158 ? -13.527 -10.527 7.571 1.00 68.88 158 ALA A N 1
ATOM 1163 C CA . ALA A 1 158 ? -14.499 -9.567 7.024 1.00 68.88 158 ALA A CA 1
ATOM 1164 C C . ALA A 1 158 ? -15.192 -8.644 8.047 1.00 68.88 158 ALA A C 1
ATOM 1166 O O . ALA A 1 158 ? -16.055 -7.849 7.686 1.00 68.88 158 ALA A O 1
ATOM 1167 N N . SER A 1 159 ? -14.805 -8.694 9.324 1.00 74.81 159 SER A N 1
ATOM 1168 C CA . SER A 1 159 ? -15.267 -7.749 10.340 1.00 74.81 159 SER A CA 1
ATOM 1169 C C . SER A 1 159 ? -14.284 -6.591 10.460 1.00 74.81 159 SER A C 1
ATOM 1171 O O . SER A 1 159 ? -13.102 -6.810 10.739 1.00 74.81 159 SER A O 1
ATOM 1173 N N . VAL A 1 160 ? -14.792 -5.370 10.297 1.00 80.44 160 VAL A N 1
ATOM 1174 C CA . VAL A 1 160 ? -14.057 -4.114 10.486 1.00 80.44 160 VAL A CA 1
ATOM 1175 C C . VAL A 1 160 ? -14.521 -3.467 11.783 1.00 80.44 160 VAL A C 1
ATOM 1177 O O . VAL A 1 160 ? -15.715 -3.242 11.972 1.00 80.44 160 VAL A O 1
ATOM 1180 N N . GLN A 1 161 ? -13.593 -3.187 12.694 1.00 83.38 161 GLN A N 1
ATOM 1181 C CA . GLN A 1 161 ? -13.887 -2.538 13.968 1.00 83.38 161 GLN A CA 1
ATOM 1182 C C . GLN A 1 161 ? -12.940 -1.361 14.189 1.00 83.38 161 GLN A C 1
ATOM 1184 O O . GLN A 1 161 ? -11.722 -1.531 14.229 1.00 83.38 161 GLN A O 1
ATOM 1189 N N . PHE A 1 162 ? -13.514 -0.174 14.371 1.00 79.88 162 PHE A N 1
ATOM 1190 C CA . PHE A 1 162 ? -12.792 0.995 14.860 1.00 79.88 162 PHE A CA 1
ATOM 1191 C C . PHE A 1 162 ? -12.867 1.010 16.386 1.00 79.88 162 PHE A C 1
ATOM 1193 O O . PHE A 1 162 ? -13.947 1.057 16.976 1.00 79.88 162 PHE A O 1
ATOM 1200 N N . CYS A 1 163 ? -11.707 0.939 17.026 1.00 83.06 163 CYS A N 1
ATOM 1201 C CA . CYS A 1 163 ? -11.559 0.915 18.471 1.00 83.06 163 CYS A CA 1
ATOM 1202 C C . CYS A 1 163 ? -10.838 2.187 18.921 1.00 83.06 163 CYS A C 1
ATOM 1204 O O . CYS A 1 163 ? -9.641 2.355 18.673 1.00 83.06 163 CYS A O 1
ATOM 1206 N N . THR A 1 164 ? -11.537 3.067 19.634 1.00 76.88 164 THR A N 1
ATOM 1207 C CA . THR A 1 164 ? -10.889 4.176 20.341 1.00 76.88 164 THR A CA 1
ATOM 1208 C C . THR A 1 164 ? -10.285 3.653 21.641 1.00 76.88 164 THR A C 1
ATOM 1210 O O . THR A 1 164 ? -10.999 3.265 22.567 1.00 76.88 164 THR A O 1
ATOM 1213 N N . LEU A 1 165 ? -8.957 3.640 21.718 1.00 74.75 165 LEU A N 1
ATOM 1214 C CA . LEU A 1 165 ? -8.212 3.251 22.910 1.00 74.75 165 LEU A CA 1
ATOM 1215 C C . LEU A 1 165 ? -7.774 4.511 23.662 1.00 74.75 165 LEU A C 1
ATOM 1217 O O . LEU A 1 165 ? -6.986 5.316 23.160 1.00 74.75 165 LEU A O 1
ATOM 1221 N N . VAL A 1 166 ? -8.282 4.671 24.885 1.00 72.50 166 VAL A N 1
ATOM 1222 C CA . VAL A 1 166 ? -7.858 5.721 25.819 1.00 72.50 166 VAL A CA 1
ATOM 1223 C C . VAL A 1 166 ? -6.802 5.141 26.755 1.00 72.50 166 VAL A C 1
ATOM 1225 O O . VAL A 1 166 ? -7.102 4.330 27.630 1.00 72.50 166 VAL A O 1
ATOM 1228 N N . THR A 1 167 ? -5.561 5.577 26.588 1.00 66.88 167 THR A N 1
ATOM 1229 C CA . THR A 1 167 ? -4.434 5.209 27.441 1.00 66.88 167 THR A CA 1
ATOM 1230 C C . THR A 1 167 ? -4.306 6.231 28.574 1.00 66.88 167 THR A C 1
ATOM 1232 O O . THR A 1 167 ? -3.915 7.383 28.372 1.00 66.88 167 THR A O 1
ATOM 1235 N N . LEU A 1 168 ? -4.656 5.810 29.790 1.00 58.91 168 LEU A N 1
ATOM 1236 C CA . LEU A 1 168 ? -4.392 6.531 31.044 1.00 58.91 168 LEU A CA 1
ATOM 1237 C C . LEU A 1 168 ? -2.914 6.338 31.448 1.00 58.91 168 LEU A C 1
ATOM 1239 O O . LEU A 1 168 ? -2.289 5.393 30.962 1.00 58.91 168 LEU A O 1
ATOM 1243 N N . PRO A 1 169 ? -2.306 7.213 32.276 1.00 57.09 169 PRO A N 1
ATOM 1244 C CA . PRO A 1 169 ? -0.858 7.199 32.446 1.00 57.09 169 PRO A CA 1
ATOM 1245 C C . PRO A 1 169 ? -0.384 5.851 32.991 1.00 57.09 169 PRO A C 1
ATOM 1247 O O . PRO A 1 169 ? -0.838 5.401 34.042 1.00 57.09 169 PRO A O 1
ATOM 1250 N N . VAL A 1 170 ? 0.601 5.260 32.312 1.00 58.12 170 VAL A N 1
ATOM 1251 C CA . VAL A 1 170 ? 1.541 4.357 32.972 1.00 58.12 170 VAL A CA 1
ATOM 1252 C C . VAL A 1 170 ? 2.246 5.234 33.996 1.00 58.12 170 VAL A C 1
ATOM 1254 O O . VAL A 1 170 ? 2.981 6.151 33.627 1.00 58.12 170 VAL A O 1
ATOM 1257 N N . THR A 1 171 ? 1.954 5.038 35.281 1.00 49.53 171 THR A N 1
ATOM 1258 C CA . THR A 1 171 ? 2.758 5.626 36.350 1.00 49.53 171 THR A CA 1
ATOM 1259 C C . THR A 1 171 ? 4.214 5.331 36.020 1.00 49.53 171 THR A C 1
ATOM 1261 O O . THR A 1 171 ? 4.577 4.162 35.904 1.00 49.53 171 THR A O 1
ATOM 1264 N N . GLN A 1 172 ? 5.032 6.369 35.821 1.00 49.56 172 GLN A N 1
ATOM 1265 C CA . GLN A 1 172 ? 6.479 6.213 35.884 1.00 49.56 172 GLN A CA 1
ATOM 1266 C C . GLN A 1 172 ? 6.776 5.587 37.248 1.00 49.56 172 GLN A C 1
ATOM 1268 O O . GLN A 1 172 ? 6.764 6.273 38.268 1.00 49.56 172 GLN A O 1
ATOM 1273 N N . SER A 1 173 ? 6.985 4.273 37.286 1.00 42.78 173 SER A N 1
ATOM 1274 C CA . SER A 1 173 ? 7.761 3.676 38.358 1.00 42.78 173 SER A CA 1
ATOM 1275 C C . SER A 1 173 ? 9.145 4.290 38.223 1.00 42.78 173 SER A C 1
ATOM 1277 O O . SER A 1 173 ? 9.837 4.060 37.233 1.00 42.78 173 SER A O 1
ATOM 1279 N N . ALA A 1 174 ? 9.458 5.168 39.170 1.00 43.00 174 ALA A N 1
ATOM 1280 C CA . ALA A 1 174 ? 10.747 5.812 39.310 1.00 43.00 174 ALA A CA 1
ATOM 1281 C C . ALA A 1 174 ? 11.882 4.781 39.186 1.00 43.00 174 ALA A C 1
ATOM 1283 O O . ALA A 1 174 ? 11.848 3.741 39.848 1.00 43.00 174 ALA A O 1
ATOM 1284 N N . MET A 1 175 ? 12.872 5.099 38.356 1.00 37.44 175 MET A N 1
ATOM 1285 C CA . MET A 1 175 ? 14.258 4.671 38.534 1.00 37.44 175 MET A CA 1
ATOM 1286 C C . MET A 1 175 ? 15.114 5.923 38.647 1.00 37.44 175 MET A C 1
ATOM 1288 O O . MET A 1 175 ? 14.837 6.875 37.881 1.00 37.44 175 MET A O 1
#